Protein AF-K9WNY5-F1 (afdb_monomer)

Solvent-accessible surface area (backbone atoms only — not comparable to full-atom values): 8616 Å² total; per-residue (Å²): 135,88,88,81,88,82,84,86,80,83,84,80,83,79,81,82,80,80,88,81,79,71,77,79,75,86,74,78,58,90,85,70,71,64,66,41,70,55,52,62,49,98,89,62,31,38,33,28,32,30,68,82,53,48,35,62,44,83,92,58,64,63,34,35,35,28,41,31,36,42,35,69,90,82,56,77,47,80,46,74,34,41,29,72,28,29,54,96,36,35,76,47,100,79,38,44,42,45,37,68,47,68,47,98,87,69,50,78,42,82,42,77,45,71,31,79,50,71,64,23,39,55,49,48,53,53,50,20,41,51,31,35,62,74,69,48,81,82,129

Secondary structure (DSSP, 8-state):
---------------------------SSTTT--EEEEEE-TT-PEEEEEGGG-EE-GGGTT-EEEEEEEE-SS-EEEEEEEE--EETTEE-SS-EEEEEEE-TTS-EEEEEEETTSHHHHHHHHHHHHHHHHHHSPP-

Organism: NCBI:txid1173027

Radius of gyration: 28.34 Å; Cα contacts (8 Å, |Δi|>4): 211; chains: 1; bounding box: 89×67×58 Å

Foldseek 3Di:
DDDDDDDDDDDDDDDDDDPDPDPPPPVPPVVPFPWAWLDADPLGKTKTWGLVQWEDDVVVPQKIKTWMWTHNPPDIDIDIWIWPQADLLDGDPFGWTWDWDQDPVRDTDIDTDGCPPPRNVVSVSSSSNVHNVNVDDDD

Structure (mmCIF, N/CA/C/O backbone):
data_AF-K9WNY5-F1
#
_entry.id   AF-K9WNY5-F1
#
loop_
_atom_site.group_PDB
_atom_site.id
_atom_site.type_symbol
_atom_site.label_atom_id
_atom_site.label_alt_id
_atom_site.label_comp_id
_atom_site.label_asym_id
_atom_site.label_entity_id
_atom_site.label_seq_id
_atom_site.pdbx_PDB_ins_code
_atom_site.Cartn_x
_atom_site.Cartn_y
_atom_site.Cartn_z
_atom_site.occupancy
_atom_site.B_iso_or_equiv
_atom_site.auth_seq_id
_atom_site.auth_comp_id
_atom_site.auth_asym_id
_atom_site.auth_atom_id
_atom_site.pdbx_PDB_model_num
ATOM 1 N N . MET A 1 1 ? -68.654 54.546 33.310 1.00 41.47 1 MET A N 1
ATOM 2 C CA . MET A 1 1 ? -68.946 53.327 32.521 1.00 41.47 1 MET A CA 1
ATOM 3 C C . MET A 1 1 ? -67.663 52.896 31.828 1.00 41.47 1 MET A C 1
ATOM 5 O O . MET A 1 1 ? -66.928 53.759 31.371 1.00 41.47 1 MET A O 1
ATOM 9 N N . ARG A 1 2 ? -67.331 51.604 31.903 1.00 41.78 2 ARG A N 1
ATOM 10 C CA . ARG A 1 2 ? -66.015 51.046 31.556 1.00 41.78 2 ARG A CA 1
ATOM 11 C C . ARG A 1 2 ? -65.842 50.913 30.038 1.00 41.78 2 ARG A C 1
ATOM 13 O O . ARG A 1 2 ? -66.762 50.484 29.353 1.00 41.78 2 ARG A O 1
ATOM 20 N N . LEU A 1 3 ? -64.653 51.286 29.571 1.00 44.69 3 LEU A N 1
ATOM 21 C CA . LEU A 1 3 ? -64.160 51.187 28.200 1.00 44.69 3 LEU A CA 1
ATOM 22 C C . LEU A 1 3 ? -63.671 49.753 27.939 1.00 44.69 3 LEU A C 1
ATOM 24 O O . LEU A 1 3 ? -62.868 49.262 28.729 1.00 44.69 3 LEU A O 1
ATOM 28 N N . VAL A 1 4 ? -64.091 49.109 26.846 1.00 49.44 4 VAL A N 1
ATOM 29 C CA . VAL A 1 4 ? -63.362 47.966 26.268 1.00 49.44 4 VAL A CA 1
ATOM 30 C C . VAL A 1 4 ? -63.457 48.042 24.746 1.00 49.44 4 VAL A C 1
ATOM 32 O O . VAL A 1 4 ? -64.488 47.758 24.145 1.00 49.44 4 VAL A O 1
ATOM 35 N N . T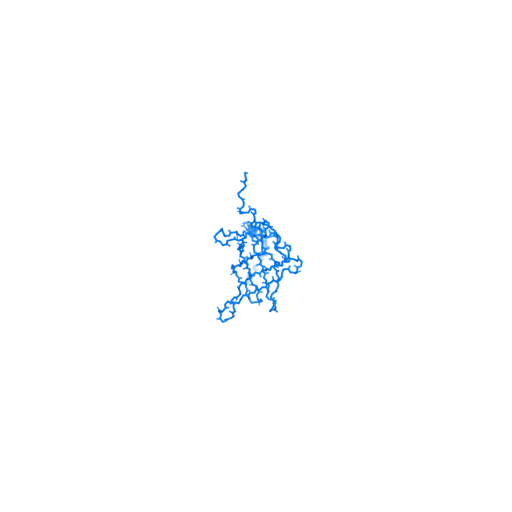HR A 1 5 ? -62.354 48.461 24.141 1.00 50.03 5 THR A N 1
ATOM 36 C CA . THR A 1 5 ? -62.014 48.324 22.726 1.00 50.03 5 THR A CA 1
ATOM 37 C C . THR A 1 5 ? -61.542 46.896 22.456 1.00 50.03 5 THR A C 1
ATOM 39 O O . THR A 1 5 ? -60.767 46.339 23.229 1.00 50.03 5 THR A O 1
ATOM 42 N N . THR A 1 6 ? -61.955 46.298 21.341 1.00 52.03 6 THR A N 1
ATOM 43 C CA . THR A 1 6 ? -61.331 45.070 20.822 1.00 52.03 6 THR A CA 1
ATOM 44 C C . THR A 1 6 ? -61.088 45.246 19.327 1.00 52.03 6 THR A C 1
ATOM 46 O O . THR A 1 6 ? -61.995 45.126 18.511 1.00 52.03 6 THR A O 1
ATOM 49 N N . LEU A 1 7 ? -59.849 45.616 18.987 1.00 49.25 7 LEU A N 1
ATOM 50 C CA . LEU A 1 7 ? -59.315 45.618 17.628 1.00 49.25 7 LEU A CA 1
ATOM 51 C C . LEU A 1 7 ? -58.781 44.208 17.341 1.00 49.25 7 LEU A C 1
ATOM 53 O O . LEU A 1 7 ? -57.803 43.780 17.952 1.00 49.25 7 LEU A O 1
ATOM 57 N N . THR A 1 8 ? -59.413 43.482 16.425 1.00 53.34 8 THR A N 1
ATOM 58 C CA . THR A 1 8 ? -58.898 42.223 15.871 1.00 53.34 8 THR A CA 1
ATOM 59 C C . THR A 1 8 ? -57.743 42.516 14.916 1.00 53.34 8 THR A C 1
ATOM 61 O O . THR A 1 8 ? -57.951 42.999 13.805 1.00 53.34 8 THR A O 1
ATOM 64 N N . THR A 1 9 ? -56.516 42.234 15.344 1.00 56.44 9 THR A N 1
ATOM 65 C CA . THR A 1 9 ? -55.310 42.263 14.512 1.00 56.44 9 THR A CA 1
ATOM 66 C C . THR A 1 9 ? -55.162 40.940 13.757 1.00 56.44 9 THR A C 1
ATOM 68 O O . THR A 1 9 ? -54.957 39.885 14.351 1.00 56.44 9 THR A O 1
ATOM 71 N N . ALA A 1 10 ? -55.258 40.987 12.428 1.00 55.28 10 ALA A N 1
ATOM 72 C CA . ALA A 1 10 ? -54.883 39.874 11.561 1.00 55.28 10 ALA A CA 1
ATOM 73 C C . ALA A 1 10 ? -53.350 39.843 11.413 1.00 55.28 10 ALA A C 1
ATOM 75 O O . ALA A 1 10 ? -52.763 40.770 10.855 1.00 55.28 10 ALA A O 1
ATOM 76 N N . LEU A 1 11 ? -52.695 38.796 11.925 1.00 49.75 11 LEU A N 1
ATOM 77 C CA . LEU A 1 11 ? -51.272 38.546 11.686 1.00 49.75 11 LEU A CA 1
ATOM 78 C C . LEU A 1 11 ? -51.076 37.920 10.298 1.00 49.75 11 LEU A C 1
ATOM 80 O O . LEU A 1 11 ? -51.354 36.741 10.089 1.00 49.75 11 LEU A O 1
ATOM 84 N N . THR A 1 12 ? -50.541 38.694 9.358 1.00 54.12 12 THR A N 1
ATOM 85 C CA . THR A 1 12 ? -49.919 38.177 8.135 1.00 54.12 12 THR A CA 1
ATOM 86 C C . THR A 1 12 ? -48.496 37.712 8.450 1.00 54.12 12 THR A C 1
ATOM 88 O O . THR A 1 12 ? -47.626 38.529 8.748 1.00 54.12 12 THR A O 1
ATOM 91 N N . LEU A 1 13 ? -48.252 36.402 8.392 1.00 51.69 13 LEU A N 1
ATOM 92 C CA . LEU A 1 13 ? -46.914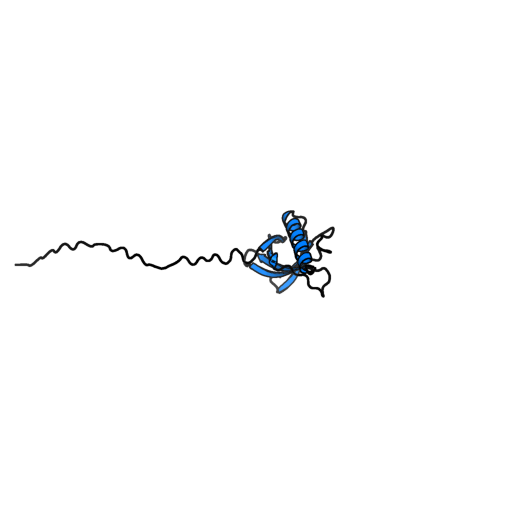 35.813 8.493 1.00 51.69 13 LEU A CA 1
ATOM 93 C C . LEU A 1 13 ? -46.145 36.051 7.185 1.00 51.69 13 LEU A C 1
ATOM 95 O O . LEU A 1 13 ? -46.432 35.428 6.165 1.00 51.69 13 LEU A O 1
ATOM 99 N N . PHE A 1 14 ? -45.154 36.940 7.221 1.00 49.81 14 PHE A N 1
ATOM 100 C CA . PHE A 1 14 ? -44.116 37.018 6.194 1.00 49.81 14 PHE A CA 1
ATOM 101 C C . PHE A 1 14 ? -43.109 35.882 6.420 1.00 49.81 14 PHE A C 1
ATOM 103 O O . PHE A 1 14 ? -42.422 35.850 7.440 1.00 49.81 14 PHE A O 1
ATOM 110 N N . ALA A 1 15 ? -43.003 34.955 5.466 1.00 57.25 15 ALA A N 1
ATOM 111 C CA . ALA A 1 15 ? -41.876 34.035 5.393 1.00 57.25 15 ALA A CA 1
ATOM 112 C C . ALA A 1 15 ? -40.649 34.809 4.888 1.00 57.25 15 ALA A C 1
ATOM 114 O O . ALA A 1 15 ? -40.626 35.282 3.751 1.00 57.25 15 ALA A O 1
ATOM 115 N N . ILE A 1 16 ? -39.637 34.969 5.740 1.00 59.38 16 ILE A N 1
ATOM 116 C CA . ILE A 1 16 ? -38.362 35.583 5.362 1.00 59.38 16 ILE A CA 1
ATOM 117 C C . ILE A 1 16 ? -37.564 34.533 4.583 1.00 59.38 16 ILE A C 1
ATOM 119 O O . ILE A 1 16 ? -36.959 33.636 5.167 1.00 59.38 16 ILE A O 1
ATOM 123 N N . ALA A 1 17 ? -37.574 34.630 3.255 1.00 51.41 17 ALA A N 1
ATOM 124 C CA . ALA A 1 17 ? -36.596 33.952 2.415 1.00 51.41 17 ALA A CA 1
ATOM 125 C C . ALA A 1 17 ? -35.251 34.678 2.573 1.00 51.41 17 ALA A C 1
ATOM 127 O O . ALA A 1 17 ? -35.098 35.803 2.103 1.00 51.41 17 ALA A O 1
ATOM 128 N N . LEU A 1 18 ? -34.288 34.059 3.260 1.00 51.84 18 LEU A N 1
ATOM 129 C CA . LEU A 1 18 ? -32.901 34.525 3.271 1.00 51.84 18 LEU A CA 1
ATOM 130 C C . LEU A 1 18 ? -32.249 34.159 1.925 1.00 51.84 18 LEU A C 1
ATOM 132 O O . LEU A 1 18 ? -32.155 32.969 1.613 1.00 51.84 18 LEU A O 1
ATOM 136 N N . PRO A 1 19 ? -31.790 35.130 1.117 1.00 46.50 19 PRO A N 1
ATOM 137 C CA . PRO A 1 19 ? -31.023 34.840 -0.080 1.00 46.50 19 PRO A CA 1
ATOM 138 C C . PRO A 1 19 ? -29.549 34.651 0.301 1.00 46.50 19 PRO A C 1
ATOM 140 O O . PRO A 1 19 ? -28.960 35.504 0.961 1.00 46.50 19 PRO A O 1
ATOM 143 N N . GLY A 1 20 ? -28.932 33.561 -0.157 1.00 52.75 20 GLY A N 1
ATOM 144 C CA . GLY A 1 20 ? -27.472 33.520 -0.294 1.00 52.75 20 GLY A CA 1
ATOM 145 C C . GLY A 1 20 ? -26.677 32.664 0.692 1.00 52.75 20 GLY A C 1
ATOM 146 O O . GLY A 1 20 ? -25.522 32.979 0.950 1.00 52.75 20 GLY A O 1
ATOM 147 N N . MET A 1 21 ? -27.215 31.547 1.181 1.00 45.38 21 MET A N 1
ATOM 148 C CA . MET A 1 21 ? -26.353 30.414 1.538 1.00 45.38 21 MET A CA 1
ATOM 149 C C . MET A 1 21 ? -26.325 29.459 0.357 1.00 45.38 21 MET A C 1
ATOM 151 O O . MET A 1 21 ? -27.112 28.520 0.265 1.00 45.38 21 MET A O 1
ATOM 155 N N . SER A 1 22 ? -25.415 29.732 -0.579 1.00 54.94 22 SER A N 1
ATOM 156 C CA . SER A 1 22 ? -24.924 28.683 -1.463 1.00 54.94 22 SER A CA 1
ATOM 157 C C . SER A 1 22 ? -24.501 27.523 -0.559 1.00 54.94 22 SER A C 1
ATOM 159 O O . SER A 1 22 ? -23.722 27.770 0.370 1.00 54.94 22 SER A O 1
ATOM 161 N N . PRO A 1 23 ? -24.983 26.284 -0.758 1.00 49.03 23 PRO A N 1
ATOM 162 C CA . PRO A 1 23 ? -24.307 25.161 -0.142 1.00 49.03 23 PRO A CA 1
ATOM 163 C C . PRO A 1 23 ? -22.856 25.272 -0.601 1.00 49.03 23 PRO A C 1
ATOM 165 O O . PRO A 1 23 ? -22.581 25.324 -1.802 1.00 49.03 23 PRO A O 1
ATOM 168 N N . VAL A 1 24 ? -21.937 25.416 0.355 1.00 50.84 24 VAL A N 1
ATOM 169 C CA . VAL A 1 24 ? -20.520 25.202 0.095 1.00 50.84 24 VAL A CA 1
ATOM 170 C C . VAL A 1 24 ? -20.466 23.808 -0.503 1.00 50.84 24 VAL A C 1
ATOM 172 O O . VAL A 1 24 ? -20.656 22.813 0.195 1.00 50.84 24 VAL A O 1
ATOM 175 N N . PHE A 1 25 ? -20.293 23.747 -1.820 1.00 48.28 25 PHE A N 1
ATOM 176 C CA . PHE A 1 25 ? -19.848 22.554 -2.498 1.00 48.28 25 PHE A CA 1
ATOM 177 C C . PHE A 1 25 ? -18.466 22.269 -1.918 1.00 48.28 25 PHE A C 1
ATOM 179 O O . PHE A 1 25 ? -17.444 22.701 -2.439 1.00 48.28 25 PHE A O 1
ATOM 186 N N . ALA A 1 26 ? -18.428 21.538 -0.806 1.00 47.88 26 ALA A N 1
ATOM 187 C CA . ALA A 1 26 ? -17.271 20.767 -0.394 1.00 47.88 26 ALA A CA 1
ATOM 188 C C . ALA A 1 26 ? -17.137 19.600 -1.384 1.00 47.88 26 ALA A C 1
ATOM 190 O O . ALA A 1 26 ? -17.281 18.436 -1.037 1.00 47.88 26 ALA A O 1
ATOM 191 N N . GLN A 1 27 ? -16.944 19.937 -2.656 1.00 41.44 27 GLN A N 1
ATOM 192 C CA . GLN A 1 27 ? -16.833 19.012 -3.774 1.00 41.44 27 GLN A CA 1
ATOM 193 C C . GLN A 1 27 ? -15.494 19.227 -4.485 1.00 41.44 27 GLN A C 1
ATOM 195 O O . GLN A 1 27 ? -15.378 19.072 -5.693 1.00 41.44 27 GLN A O 1
ATOM 200 N N . GLU A 1 28 ? -14.467 19.568 -3.702 1.00 41.59 28 GLU A N 1
ATOM 201 C CA . GLU A 1 28 ? -13.078 19.691 -4.159 1.00 41.59 28 GLU A CA 1
ATOM 202 C C . GLU A 1 28 ? -12.121 18.754 -3.393 1.00 41.59 28 GLU A C 1
ATOM 204 O O . GLU A 1 28 ? -10.904 18.862 -3.485 1.00 41.59 28 GLU A O 1
ATOM 209 N N . SER A 1 29 ? -12.665 17.782 -2.651 1.00 42.12 29 SER A N 1
ATOM 210 C CA . SER A 1 29 ? -11.880 16.790 -1.893 1.00 42.12 29 SER A CA 1
ATOM 211 C C . SER A 1 29 ? -11.919 15.379 -2.502 1.00 42.12 29 SER A C 1
ATOM 213 O O . SER A 1 29 ? -10.953 14.625 -2.386 1.00 42.12 29 SER A O 1
ATOM 215 N N . GLU A 1 30 ? -12.968 15.015 -3.248 1.00 42.25 30 GLU A N 1
ATOM 216 C CA . GLU A 1 30 ? -13.114 13.644 -3.777 1.00 42.25 30 GLU A CA 1
ATOM 217 C C . GLU A 1 30 ? -12.220 13.318 -4.991 1.00 42.25 30 GLU A C 1
ATOM 219 O O . GLU A 1 30 ? -12.138 12.163 -5.409 1.00 42.25 30 GLU A O 1
ATOM 224 N N . LEU A 1 31 ? -11.475 14.296 -5.520 1.00 49.19 31 LEU A N 1
ATOM 225 C CA . LEU A 1 31 ? -10.416 14.069 -6.516 1.00 49.19 31 LEU A CA 1
ATOM 226 C C . LEU A 1 31 ? -9.014 13.871 -5.899 1.00 49.19 31 LEU A C 1
ATOM 228 O O . LEU A 1 31 ? -8.081 13.521 -6.623 1.00 49.19 31 LEU A O 1
ATOM 232 N N . SER A 1 32 ? -8.834 14.084 -4.589 1.00 50.75 32 SER A N 1
ATOM 233 C CA . SER A 1 32 ? -7.528 14.500 -4.053 1.00 50.75 32 SER A CA 1
ATOM 234 C C . SER A 1 32 ? -6.601 13.366 -3.576 1.00 50.75 32 SER A C 1
ATOM 236 O O . SER A 1 32 ? -5.396 13.423 -3.815 1.00 50.75 32 SER A O 1
ATOM 238 N N . GLU A 1 33 ? -7.094 12.260 -3.005 1.00 59.31 33 GLU A N 1
ATOM 239 C CA . GLU A 1 33 ? -6.210 11.184 -2.516 1.00 59.31 33 GLU A CA 1
ATOM 240 C C . GLU A 1 33 ? -6.831 9.790 -2.684 1.00 59.31 33 GLU A C 1
ATOM 242 O O . GLU A 1 33 ? -7.692 9.363 -1.915 1.00 59.31 33 GLU A O 1
ATOM 247 N N . ARG A 1 34 ? -6.390 9.028 -3.695 1.00 80.25 34 ARG A N 1
ATOM 248 C CA . ARG A 1 34 ? -6.890 7.662 -3.925 1.00 80.25 34 ARG A CA 1
ATOM 249 C C . ARG A 1 34 ? -6.219 6.672 -2.967 1.00 80.25 34 ARG A C 1
ATOM 251 O O . ARG A 1 34 ? -5.273 5.977 -3.352 1.00 80.25 34 ARG A O 1
ATOM 258 N N . TRP A 1 35 ? -6.713 6.622 -1.733 1.00 87.50 35 TRP A N 1
ATOM 259 C CA . TRP A 1 35 ? -6.349 5.621 -0.729 1.00 87.50 35 TRP A CA 1
ATOM 260 C C . TRP A 1 35 ? -6.998 4.275 -1.060 1.00 87.50 35 TRP A C 1
ATOM 262 O O . TRP A 1 35 ? -8.219 4.165 -1.132 1.00 87.50 35 TRP A O 1
ATOM 272 N N . LEU A 1 36 ? -6.185 3.245 -1.286 1.00 87.75 36 LEU A N 1
ATOM 273 C CA . LEU A 1 36 ? -6.637 1.892 -1.605 1.00 87.75 36 LEU A CA 1
ATOM 274 C C . LEU A 1 36 ? -6.176 0.912 -0.533 1.00 87.75 36 LEU A C 1
ATOM 276 O O . LEU A 1 36 ? -4.994 0.874 -0.199 1.00 87.75 36 LEU A O 1
ATOM 280 N N . THR A 1 37 ? -7.091 0.088 -0.028 1.00 86.62 37 THR A N 1
ATOM 281 C CA . THR A 1 37 ? -6.780 -0.914 0.997 1.00 86.62 37 THR A CA 1
ATOM 282 C C . THR A 1 37 ? -5.774 -1.944 0.480 1.00 86.62 37 THR A C 1
ATOM 284 O O . THR A 1 37 ? -6.016 -2.635 -0.510 1.00 86.62 37 THR A O 1
ATOM 287 N N . MET A 1 38 ? -4.644 -2.054 1.176 1.00 84.00 38 MET A N 1
ATOM 288 C CA . MET A 1 38 ? -3.583 -3.031 0.925 1.00 84.00 38 MET A CA 1
ATOM 289 C C . MET A 1 38 ? -3.915 -4.390 1.546 1.00 84.00 38 MET A C 1
ATOM 291 O O . MET A 1 38 ? -3.574 -5.430 0.981 1.00 84.00 38 MET A O 1
ATOM 295 N N . GLY A 1 39 ? -4.559 -4.373 2.716 1.00 81.19 39 GLY A N 1
ATOM 296 C CA . GLY A 1 39 ? -4.865 -5.554 3.514 1.00 81.19 39 GLY A CA 1
ATOM 297 C C . GLY A 1 39 ? -5.128 -5.203 4.978 1.00 81.19 39 GLY A C 1
ATOM 298 O O . GLY A 1 39 ? -5.305 -4.032 5.322 1.00 81.19 39 GLY A O 1
ATOM 299 N N . LYS A 1 40 ? -5.149 -6.233 5.828 1.00 82.56 40 LYS A N 1
ATOM 300 C CA . LYS A 1 40 ? -5.253 -6.100 7.284 1.00 82.56 40 LYS A CA 1
ATOM 301 C C . LYS A 1 40 ? -4.051 -6.746 7.973 1.00 82.56 40 LYS A C 1
ATOM 303 O O . LYS A 1 40 ? -3.547 -7.753 7.474 1.00 82.56 40 LYS A O 1
ATOM 308 N N . THR A 1 41 ? -3.607 -6.196 9.103 1.00 79.25 41 THR A N 1
ATOM 309 C CA . THR A 1 41 ? -2.625 -6.858 9.982 1.00 79.25 41 THR A CA 1
ATOM 310 C C . THR A 1 41 ? -3.256 -8.062 10.684 1.00 79.25 41 THR A C 1
ATOM 312 O O . THR A 1 41 ? -4.478 -8.223 10.698 1.00 79.25 41 THR A O 1
ATOM 315 N N . GLN A 1 42 ? -2.434 -8.888 11.341 1.00 78.88 42 GLN A N 1
ATOM 316 C CA . GLN A 1 42 ? -2.930 -9.954 12.225 1.00 78.88 42 GLN A CA 1
ATOM 317 C C . GLN A 1 42 ? -3.771 -9.413 13.394 1.00 78.88 42 GLN A C 1
ATOM 319 O O . GLN A 1 42 ? -4.659 -10.106 13.878 1.00 78.88 42 GLN A O 1
ATOM 324 N N . LYS A 1 43 ? -3.514 -8.168 13.820 1.00 81.12 43 LYS A N 1
ATOM 325 C CA . LYS A 1 43 ? -4.262 -7.471 14.877 1.00 81.12 43 LYS A CA 1
ATOM 326 C C . LYS A 1 43 ? -5.590 -6.887 14.363 1.00 81.12 43 LYS A C 1
ATOM 328 O O . LYS A 1 43 ? -6.411 -6.452 15.159 1.00 81.12 43 LYS A O 1
ATOM 333 N N . GLY A 1 44 ? -5.821 -6.923 13.047 1.00 83.38 44 GLY A N 1
ATOM 334 C CA . GLY A 1 44 ? -7.031 -6.422 12.395 1.00 83.38 44 GLY A CA 1
ATOM 335 C C . GLY A 1 44 ? -6.921 -4.995 11.854 1.00 83.38 44 GLY A C 1
ATOM 336 O O . GLY A 1 44 ? -7.872 -4.540 11.215 1.00 83.38 44 GLY A O 1
ATOM 337 N N . ASP A 1 45 ? -5.780 -4.320 12.043 1.00 86.06 45 ASP A N 1
ATOM 338 C CA . ASP A 1 45 ? -5.565 -2.945 11.577 1.00 86.06 45 ASP A CA 1
ATOM 339 C C . ASP A 1 45 ? -5.641 -2.891 10.055 1.00 86.06 45 ASP A C 1
ATOM 341 O O . ASP A 1 45 ? -5.069 -3.736 9.362 1.00 86.06 45 ASP A O 1
ATOM 345 N N . ILE A 1 46 ? -6.326 -1.888 9.518 1.00 87.44 46 ILE A N 1
ATOM 346 C CA . ILE A 1 46 ? -6.478 -1.717 8.075 1.00 87.44 46 ILE A CA 1
ATOM 347 C C . ILE A 1 46 ? -5.310 -0.886 7.557 1.00 87.44 46 ILE A C 1
ATOM 349 O O . ILE A 1 46 ? -5.101 0.238 8.012 1.00 87.44 46 ILE A O 1
ATOM 353 N N . LEU A 1 47 ? -4.598 -1.407 6.556 1.00 87.12 47 LEU A N 1
ATOM 354 C CA . LEU A 1 47 ? -3.602 -0.635 5.818 1.00 87.12 47 LEU A CA 1
ATOM 355 C C . LEU A 1 47 ? -4.159 -0.169 4.481 1.00 87.12 47 LEU A C 1
ATOM 357 O O . LEU A 1 47 ? -4.722 -0.962 3.724 1.00 87.12 47 LEU A O 1
ATOM 361 N N . SER A 1 48 ? -3.949 1.104 4.162 1.00 89.00 48 SER A N 1
ATOM 362 C CA . SER A 1 48 ? -4.335 1.701 2.881 1.00 89.00 48 SER A CA 1
ATOM 363 C C . SER A 1 48 ? -3.191 2.505 2.279 1.00 89.00 48 SER A C 1
ATOM 365 O O . SER A 1 48 ? -2.497 3.208 2.994 1.00 89.00 48 SER A O 1
ATOM 367 N N . LEU A 1 49 ? -3.005 2.447 0.965 1.00 89.50 49 LEU A N 1
ATOM 368 C CA . LEU A 1 49 ? -1.929 3.120 0.235 1.00 89.50 49 LEU A CA 1
ATOM 369 C C . LEU A 1 49 ? -2.485 4.231 -0.647 1.00 89.50 49 LEU A C 1
ATOM 371 O O . LEU A 1 49 ? -3.468 4.019 -1.357 1.00 89.50 49 LEU A O 1
ATOM 375 N N . ASN A 1 50 ? -1.816 5.383 -0.678 1.00 90.12 50 ASN A N 1
ATOM 376 C CA . ASN A 1 50 ? -2.113 6.430 -1.650 1.00 90.12 50 ASN A CA 1
ATOM 377 C C . ASN A 1 50 ? -1.353 6.150 -2.951 1.00 90.12 50 ASN A C 1
ATOM 379 O O . ASN A 1 50 ? -0.141 6.354 -3.041 1.00 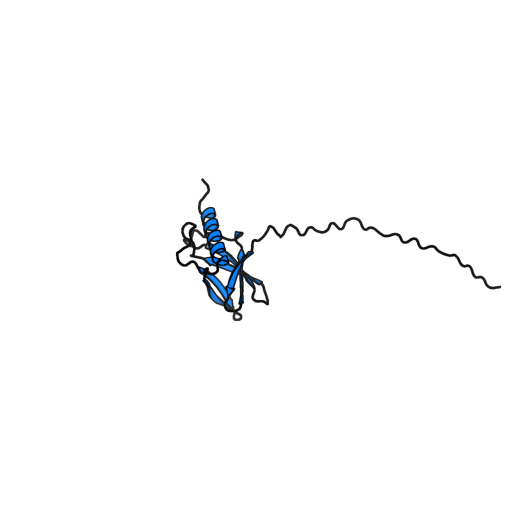90.12 50 ASN A O 1
ATOM 383 N N . VAL A 1 51 ? -2.056 5.714 -3.996 1.00 86.69 51 VAL A N 1
ATOM 384 C CA . VAL A 1 51 ? -1.423 5.329 -5.274 1.00 86.69 51 VAL A CA 1
ATOM 385 C C . VAL A 1 51 ? -0.717 6.501 -5.958 1.00 86.69 51 VAL A C 1
ATOM 387 O O . VAL A 1 51 ? 0.223 6.304 -6.732 1.00 86.69 51 VAL A O 1
ATOM 390 N N . ASN A 1 52 ? -1.146 7.731 -5.688 1.00 87.62 52 ASN A N 1
ATOM 391 C CA . ASN A 1 52 ? -0.559 8.918 -6.299 1.00 87.62 52 ASN A CA 1
ATOM 392 C C . ASN A 1 52 ? 0.766 9.323 -5.642 1.00 87.62 52 ASN A C 1
ATOM 394 O O . ASN A 1 52 ? 1.575 9.972 -6.307 1.00 87.62 52 ASN A O 1
ATOM 398 N N . SER A 1 53 ? 1.028 8.860 -4.417 1.00 87.94 53 SER A N 1
ATOM 399 C CA . SER A 1 53 ? 2.281 9.088 -3.682 1.00 87.94 53 SER A CA 1
ATOM 400 C C . SER A 1 53 ? 3.447 8.189 -4.122 1.00 87.94 53 SER A C 1
ATOM 402 O O . SER A 1 53 ? 4.572 8.367 -3.667 1.00 87.94 53 SER A O 1
ATOM 404 N N . VAL A 1 54 ? 3.196 7.213 -5.003 1.00 87.50 54 VAL A N 1
ATOM 405 C CA . VAL A 1 54 ? 4.206 6.225 -5.413 1.00 87.50 54 VAL A CA 1
ATOM 406 C C . VAL A 1 54 ? 5.357 6.896 -6.157 1.00 87.50 54 VAL A C 1
ATOM 408 O O . VAL A 1 54 ? 5.167 7.467 -7.234 1.00 87.50 54 VAL A O 1
ATOM 411 N N . GLN A 1 55 ? 6.570 6.759 -5.637 1.00 85.62 55 GLN A N 1
ATOM 412 C CA . GLN A 1 55 ? 7.768 7.355 -6.215 1.00 85.62 55 GLN A CA 1
ATOM 413 C C . GLN A 1 55 ? 8.960 6.397 -6.172 1.00 85.62 55 GLN A C 1
ATOM 415 O O . GLN A 1 55 ? 9.186 5.684 -5.195 1.00 85.62 55 GLN A O 1
ATOM 420 N N . THR A 1 56 ? 9.757 6.404 -7.235 1.00 78.12 56 THR A N 1
ATOM 421 C CA . THR A 1 56 ? 11.094 5.802 -7.245 1.00 78.12 56 THR A CA 1
ATOM 422 C C . THR A 1 56 ? 12.082 6.779 -6.624 1.00 78.12 56 THR A C 1
ATOM 424 O O . THR A 1 56 ? 12.102 7.947 -7.009 1.00 78.12 56 THR A O 1
ATOM 427 N N . LYS A 1 57 ? 12.934 6.319 -5.704 1.00 69.44 57 LYS A N 1
ATOM 428 C CA . LYS A 1 57 ? 14.097 7.100 -5.258 1.00 69.44 57 LYS A CA 1
ATOM 429 C C . LYS A 1 57 ? 15.337 6.579 -5.999 1.00 69.44 57 LYS A C 1
ATOM 431 O O . LYS A 1 57 ? 15.769 5.473 -5.686 1.00 69.44 57 LYS A O 1
ATOM 436 N N . PRO A 1 58 ? 15.924 7.337 -6.949 1.00 56.66 58 PRO A N 1
ATOM 437 C CA . PRO A 1 58 ? 17.018 6.856 -7.808 1.00 56.66 58 PRO A CA 1
ATOM 438 C C . PRO A 1 58 ? 18.242 6.346 -7.037 1.00 56.66 58 PRO A C 1
ATOM 440 O O . PRO A 1 58 ? 18.919 5.422 -7.472 1.00 56.66 58 PRO A O 1
ATOM 443 N N . GLN A 1 59 ? 18.500 6.926 -5.864 1.00 57.72 59 GLN A N 1
ATOM 444 C CA . GLN A 1 59 ? 19.634 6.584 -5.000 1.00 57.72 59 GLN A CA 1
ATOM 445 C C . GLN A 1 59 ? 19.419 5.288 -4.197 1.00 57.72 59 GLN A C 1
ATOM 447 O O . GLN A 1 59 ? 20.365 4.749 -3.636 1.00 57.72 59 GLN A O 1
ATOM 452 N N . ALA A 1 60 ? 18.188 4.768 -4.157 1.00 58.69 60 ALA A N 1
ATOM 453 C CA . ALA A 1 60 ? 17.805 3.579 -3.405 1.00 58.69 60 ALA A CA 1
ATOM 454 C C . ALA A 1 60 ? 17.435 2.409 -4.337 1.00 58.69 60 ALA A C 1
ATOM 456 O O . ALA A 1 60 ? 16.572 1.609 -4.010 1.00 58.69 60 ALA A O 1
ATOM 457 N N . GLY A 1 61 ? 18.034 2.289 -5.524 1.00 65.69 61 GLY A N 1
ATOM 458 C CA . GLY A 1 61 ? 17.804 1.142 -6.414 1.00 65.69 61 GLY A CA 1
ATOM 459 C C . GLY A 1 61 ? 16.343 0.969 -6.870 1.00 65.69 61 GLY A C 1
ATOM 460 O O . GLY A 1 61 ? 15.684 1.930 -7.253 1.00 65.69 61 GLY A O 1
ATOM 461 N N . ASN A 1 62 ? 15.836 -0.273 -6.863 1.00 69.56 62 ASN A N 1
ATOM 462 C CA . ASN A 1 62 ? 14.490 -0.620 -7.362 1.00 69.56 62 ASN A CA 1
ATOM 463 C C . ASN A 1 62 ? 13.365 -0.434 -6.322 1.00 69.56 62 ASN A C 1
ATOM 465 O O . ASN A 1 62 ? 12.243 -0.889 -6.548 1.00 69.56 62 ASN A O 1
ATOM 469 N N . TRP A 1 63 ? 13.651 0.186 -5.175 1.00 78.94 63 TRP A N 1
ATOM 470 C CA . TRP A 1 63 ? 12.662 0.374 -4.118 1.00 78.94 63 TRP A CA 1
ATOM 471 C C . TRP A 1 63 ? 11.662 1.481 -4.491 1.00 78.94 63 TRP A C 1
ATOM 473 O O . TRP A 1 63 ? 12.040 2.609 -4.827 1.00 78.94 63 TRP A O 1
ATOM 483 N N . LEU A 1 64 ? 10.369 1.160 -4.411 1.00 83.94 64 LEU A N 1
ATOM 484 C CA . LEU A 1 64 ? 9.279 2.127 -4.540 1.00 83.94 64 LEU A CA 1
ATOM 485 C C . LEU A 1 64 ? 8.849 2.604 -3.166 1.00 83.94 64 LEU A C 1
ATOM 487 O O . LEU A 1 64 ? 8.607 1.782 -2.292 1.00 83.94 64 LEU A O 1
ATOM 491 N N . TRP A 1 65 ? 8.700 3.911 -3.010 1.00 86.25 65 TRP A N 1
ATOM 492 C CA . TRP A 1 65 ? 8.246 4.559 -1.785 1.00 86.25 65 TRP A CA 1
ATOM 493 C C . TRP A 1 65 ? 6.822 5.063 -1.970 1.00 86.25 65 TRP A C 1
ATOM 495 O O . TRP A 1 65 ? 6.455 5.466 -3.074 1.00 86.25 65 TRP A O 1
ATOM 505 N N . PHE A 1 66 ? 6.025 5.037 -0.909 1.00 87.44 66 PHE A N 1
ATOM 506 C CA . PHE A 1 66 ? 4.631 5.471 -0.942 1.00 87.44 66 PHE A CA 1
ATOM 507 C C . PHE A 1 66 ? 4.157 5.895 0.449 1.00 87.44 66 PHE A C 1
ATOM 509 O O . PHE A 1 66 ? 4.639 5.392 1.463 1.00 87.44 66 PHE A O 1
ATOM 516 N N . ALA A 1 67 ? 3.184 6.796 0.494 1.00 89.69 67 ALA A N 1
ATOM 517 C CA . ALA A 1 67 ? 2.413 7.084 1.690 1.00 89.69 67 ALA A CA 1
ATOM 518 C C . ALA A 1 67 ? 1.376 5.978 1.919 1.00 89.69 67 ALA A C 1
ATOM 520 O O . ALA A 1 67 ? 0.702 5.518 0.985 1.00 89.69 67 ALA A O 1
ATOM 521 N N . TYR A 1 68 ? 1.241 5.559 3.171 1.00 89.44 68 TYR A N 1
ATOM 522 C CA . TYR A 1 68 ? 0.225 4.613 3.604 1.00 89.44 68 TYR A CA 1
ATOM 523 C C . TYR A 1 68 ? -0.404 5.061 4.930 1.00 89.44 68 TYR A C 1
ATOM 525 O O . TYR A 1 68 ? 0.205 5.792 5.709 1.00 89.44 68 TYR A O 1
ATOM 533 N N . ARG A 1 69 ? -1.640 4.633 5.171 1.00 91.31 69 ARG A N 1
ATOM 534 C CA . ARG A 1 69 ? -2.403 4.862 6.395 1.00 91.31 69 ARG A CA 1
ATOM 535 C C . ARG A 1 69 ? -2.613 3.552 7.130 1.00 91.31 69 ARG A C 1
ATOM 537 O O . ARG A 1 69 ? -2.879 2.531 6.496 1.00 91.31 69 ARG A O 1
ATOM 544 N N . ILE A 1 70 ? -2.528 3.622 8.451 1.00 88.56 70 ILE A N 1
ATOM 545 C CA . ILE A 1 70 ? -2.892 2.555 9.381 1.00 88.56 70 ILE A CA 1
ATOM 546 C C . ILE A 1 70 ? -4.120 3.033 10.142 1.00 88.56 70 ILE A C 1
ATOM 548 O O . ILE A 1 70 ? -4.077 4.115 10.729 1.00 88.56 70 ILE A O 1
ATOM 552 N N . THR A 1 71 ? -5.179 2.231 10.148 1.00 89.12 71 THR A N 1
ATOM 553 C CA . THR A 1 71 ? -6.381 2.470 10.952 1.00 89.12 71 THR A CA 1
ATOM 554 C C . THR A 1 71 ? -6.560 1.313 11.930 1.00 89.12 71 THR A C 1
ATOM 556 O O . THR A 1 71 ? -6.844 0.193 11.504 1.00 89.12 71 THR A O 1
ATOM 559 N N . ASP A 1 72 ? -6.398 1.583 13.225 1.00 86.00 72 ASP A N 1
ATOM 560 C CA . ASP A 1 72 ? -6.371 0.587 14.316 1.00 86.00 72 ASP A CA 1
ATOM 561 C C . ASP A 1 72 ? -7.651 0.580 15.178 1.00 86.00 72 ASP A C 1
ATOM 563 O O . ASP A 1 72 ? -7.672 0.097 16.309 1.00 86.00 72 ASP A O 1
ATOM 567 N N . GLY A 1 73 ? -8.737 1.148 14.647 1.00 82.12 73 GLY A N 1
ATOM 568 C CA . GLY A 1 73 ? -10.023 1.281 15.337 1.00 82.12 73 GLY A CA 1
ATOM 569 C C . GLY A 1 73 ? -10.106 2.451 16.324 1.00 82.12 73 GLY A C 1
ATOM 570 O O . GLY A 1 73 ? -11.212 2.786 16.740 1.00 82.12 73 GLY A O 1
ATOM 571 N N . VAL A 1 74 ? -8.984 3.100 16.658 1.00 85.00 74 VAL A N 1
ATOM 572 C CA . VAL A 1 74 ? -8.939 4.293 17.520 1.00 8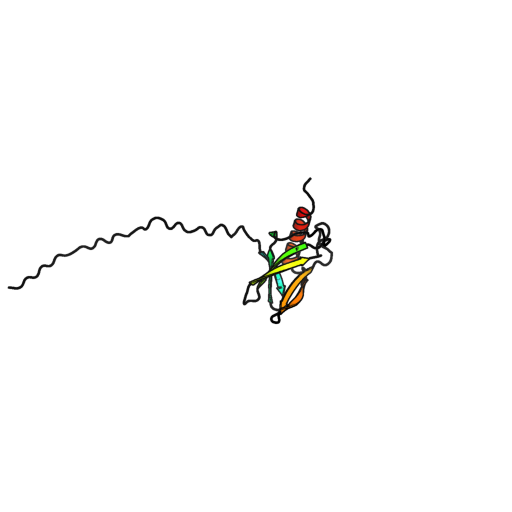5.00 74 VAL A CA 1
ATOM 573 C C . VAL A 1 74 ? -8.563 5.524 16.704 1.00 85.00 74 VAL A C 1
ATOM 575 O O . VAL A 1 74 ? -9.230 6.553 16.788 1.00 85.00 74 VAL A O 1
ATOM 578 N N . GLU A 1 75 ? -7.525 5.418 15.879 1.00 87.06 75 GLU A N 1
ATOM 579 C CA . GLU A 1 75 ? -7.019 6.529 15.082 1.00 87.06 75 GLU A CA 1
ATOM 580 C C . GLU A 1 75 ? -6.604 6.095 13.673 1.00 87.06 75 GLU A C 1
ATOM 582 O O . GLU A 1 75 ? -6.507 4.911 13.345 1.00 87.06 75 GLU A O 1
ATOM 587 N N . THR A 1 76 ? -6.376 7.084 12.806 1.00 89.00 76 THR A N 1
ATOM 588 C CA . THR A 1 76 ? -5.759 6.873 11.496 1.00 89.00 76 THR A CA 1
ATOM 589 C C . THR A 1 76 ? -4.450 7.632 11.428 1.00 89.00 76 THR A C 1
ATOM 591 O O . THR A 1 76 ? -4.407 8.842 11.633 1.00 89.00 76 THR A O 1
ATOM 594 N N . ARG A 1 77 ? -3.376 6.910 11.118 1.00 88.62 77 ARG A N 1
ATOM 595 C CA . ARG A 1 77 ? -2.010 7.428 11.125 1.00 88.62 77 ARG A CA 1
ATOM 596 C C . ARG A 1 77 ? -1.379 7.270 9.756 1.00 88.62 77 ARG A C 1
ATOM 598 O O . ARG A 1 77 ? -1.340 6.166 9.222 1.00 88.62 77 ARG A O 1
ATOM 605 N N . GLU A 1 78 ? -0.866 8.366 9.206 1.00 89.69 78 GLU A N 1
ATOM 606 C CA . GLU A 1 78 ? -0.128 8.358 7.943 1.00 89.69 78 GLU A CA 1
ATOM 607 C C . GLU A 1 78 ? 1.367 8.120 8.177 1.00 89.69 78 GLU A C 1
ATOM 609 O O . GLU A 1 78 ? 1.952 8.587 9.160 1.00 89.69 78 GLU A O 1
ATOM 614 N N . ARG A 1 79 ? 1.973 7.331 7.294 1.00 88.50 79 ARG A N 1
ATOM 615 C CA . ARG A 1 79 ? 3.356 6.863 7.363 1.00 88.50 79 ARG A CA 1
ATOM 616 C C . ARG A 1 79 ? 3.920 6.703 5.952 1.00 88.50 79 ARG A C 1
ATOM 618 O O . ARG A 1 79 ? 3.188 6.710 4.963 1.00 88.50 79 ARG A O 1
ATOM 625 N N . ILE A 1 80 ? 5.233 6.512 5.869 1.00 86.25 80 ILE A N 1
ATOM 626 C CA . ILE A 1 80 ? 5.927 6.198 4.620 1.00 86.25 80 ILE A CA 1
ATOM 627 C C . ILE A 1 80 ? 6.312 4.722 4.623 1.00 86.25 80 ILE A C 1
ATOM 629 O O . ILE A 1 80 ? 6.924 4.236 5.569 1.00 86.25 80 ILE A O 1
ATOM 633 N N . GLY A 1 81 ? 5.935 4.016 3.564 1.00 84.19 81 GLY A N 1
ATOM 634 C CA . GLY A 1 81 ? 6.285 2.624 3.317 1.00 84.19 81 GLY A CA 1
ATOM 635 C C . GLY A 1 81 ? 7.165 2.493 2.081 1.00 84.19 81 GLY A C 1
ATOM 636 O O . GLY A 1 81 ? 7.334 3.442 1.303 1.00 84.19 81 GLY A O 1
ATOM 637 N N . PHE A 1 82 ? 7.721 1.299 1.890 1.00 83.44 82 PHE A N 1
ATOM 638 C CA . PHE A 1 82 ? 8.505 0.987 0.706 1.00 83.44 82 PHE A CA 1
ATOM 639 C C . PHE A 1 82 ? 8.305 -0.462 0.252 1.00 83.44 82 PHE A C 1
ATOM 641 O O . PHE A 1 82 ? 7.976 -1.357 1.022 1.00 83.44 82 PHE A O 1
ATOM 648 N N . THR A 1 83 ? 8.487 -0.736 -1.036 1.00 82.06 83 THR A N 1
ATOM 649 C CA . THR A 1 83 ? 8.415 -2.103 -1.557 1.00 82.06 83 THR A CA 1
ATOM 650 C C . THR A 1 83 ? 9.493 -2.373 -2.593 1.00 82.06 83 THR A C 1
ATOM 652 O O . THR A 1 83 ? 9.775 -1.549 -3.463 1.00 82.06 83 THR A O 1
ATOM 655 N N . GLY A 1 84 ? 10.097 -3.554 -2.476 1.00 79.25 84 GLY A N 1
ATOM 656 C CA . GLY A 1 84 ? 11.026 -4.137 -3.443 1.00 79.25 84 GLY A CA 1
ATOM 657 C C . GLY A 1 84 ? 10.325 -5.143 -4.353 1.00 79.25 84 GLY A C 1
ATOM 658 O O . GLY A 1 84 ? 10.978 -5.874 -5.092 1.00 79.25 84 GLY A O 1
ATOM 659 N N . ALA A 1 85 ? 8.988 -5.201 -4.305 1.00 80.81 85 ALA A N 1
ATOM 660 C CA . ALA A 1 85 ? 8.184 -6.128 -5.090 1.00 80.81 85 ALA A CA 1
ATOM 661 C C . ALA A 1 85 ? 8.202 -5.831 -6.598 1.00 80.81 85 ALA A C 1
ATOM 663 O O . ALA A 1 85 ? 7.652 -6.614 -7.372 1.00 80.81 85 ALA A O 1
ATOM 664 N N . CYS A 1 86 ? 8.812 -4.720 -7.017 1.00 82.62 86 CYS A N 1
ATOM 665 C CA . CYS A 1 86 ? 8.824 -4.258 -8.395 1.00 82.62 86 CYS A CA 1
ATOM 666 C C . CYS A 1 86 ? 10.242 -4.266 -8.976 1.00 82.62 86 CYS A C 1
ATOM 668 O O . CYS A 1 86 ? 11.170 -3.693 -8.409 1.00 82.62 86 CYS A O 1
ATOM 670 N N . ARG A 1 87 ? 10.404 -4.842 -10.168 1.00 80.94 87 ARG A N 1
ATOM 671 C CA . ARG A 1 87 ? 11.629 -4.757 -10.970 1.00 80.94 87 ARG A CA 1
ATOM 672 C C . ARG A 1 87 ? 11.258 -4.376 -12.397 1.00 80.94 87 ARG A C 1
ATOM 674 O O . ARG A 1 87 ? 10.525 -5.105 -13.053 1.00 80.94 87 ARG A O 1
ATOM 681 N N . ARG A 1 88 ? 11.751 -3.225 -12.878 1.00 77.38 88 ARG A N 1
ATOM 682 C CA . ARG A 1 88 ? 11.458 -2.699 -14.234 1.00 77.38 88 ARG A CA 1
ATOM 683 C C . ARG A 1 88 ? 9.951 -2.657 -14.559 1.00 77.38 88 ARG A C 1
ATOM 685 O O . ARG A 1 88 ? 9.529 -3.053 -15.637 1.00 77.38 88 ARG A O 1
ATOM 692 N N . GLY A 1 89 ? 9.135 -2.240 -13.589 1.00 76.44 89 GLY A N 1
ATOM 693 C CA . GLY A 1 89 ? 7.676 -2.154 -13.739 1.00 76.44 89 GLY A CA 1
ATOM 694 C C . GLY A 1 89 ? 6.911 -3.473 -13.616 1.00 76.44 89 GLY A C 1
ATOM 695 O O . GLY A 1 89 ? 5.685 -3.462 -13.673 1.00 76.44 89 GLY A O 1
ATOM 696 N N . GLN A 1 90 ? 7.599 -4.595 -13.395 1.00 81.94 90 GLN A N 1
ATOM 697 C CA . GLN A 1 90 ? 6.998 -5.920 -13.240 1.00 81.94 90 GLN A CA 1
ATOM 698 C C . GLN A 1 90 ? 7.098 -6.422 -11.797 1.00 81.94 90 GLN A C 1
ATOM 700 O O . GLN A 1 90 ? 7.999 -6.022 -11.061 1.00 81.94 90 GLN A O 1
ATOM 705 N N . LEU A 1 91 ? 6.185 -7.315 -11.404 1.00 84.19 91 LEU A N 1
ATOM 706 C CA . LEU A 1 91 ? 6.233 -7.966 -10.094 1.00 84.19 91 LEU A CA 1
ATOM 707 C C . LEU A 1 91 ? 7.339 -9.020 -10.027 1.00 84.19 91 LEU A C 1
ATOM 709 O O . LEU A 1 91 ? 7.548 -9.773 -10.976 1.00 84.19 91 LEU A O 1
ATOM 713 N N . VAL A 1 92 ? 7.993 -9.120 -8.873 1.00 82.81 92 VAL A N 1
ATOM 714 C CA . VAL A 1 92 ? 8.845 -10.267 -8.526 1.00 82.81 92 VAL A CA 1
ATOM 715 C C . VAL A 1 92 ? 7.991 -11.502 -8.206 1.00 82.81 92 VAL A C 1
ATOM 717 O O . VAL A 1 92 ? 6.799 -11.386 -7.932 1.00 82.81 92 VAL A O 1
ATOM 720 N N . SER A 1 93 ? 8.591 -12.696 -8.219 1.00 76.12 93 SER A N 1
ATOM 721 C CA . SER A 1 93 ? 7.876 -13.977 -8.061 1.00 76.12 93 SER A CA 1
ATOM 722 C C . SER A 1 93 ? 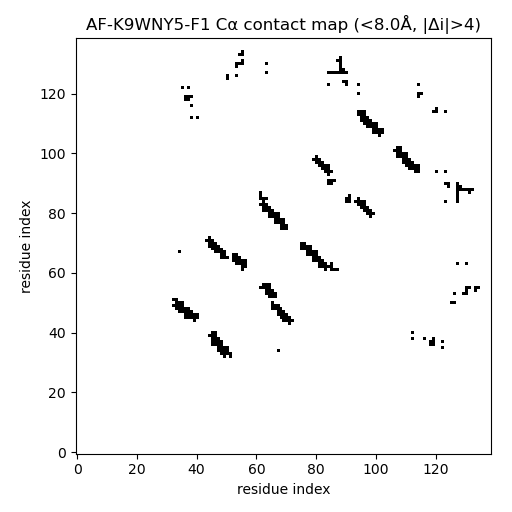7.132 -14.141 -6.728 1.00 76.12 93 SER A C 1
ATOM 724 O O . SER A 1 93 ? 6.174 -14.907 -6.657 1.00 76.12 93 SER A O 1
ATOM 726 N N . ARG A 1 94 ? 7.552 -13.430 -5.675 1.00 76.69 94 ARG A N 1
ATOM 727 C CA . ARG A 1 94 ? 6.912 -13.415 -4.349 1.00 76.69 94 ARG A CA 1
ATOM 728 C C . ARG A 1 94 ? 6.795 -11.974 -3.851 1.00 76.69 94 ARG A C 1
ATOM 730 O O . ARG A 1 94 ? 7.651 -11.520 -3.095 1.00 76.69 94 ARG A O 1
ATOM 737 N N . PRO A 1 95 ? 5.807 -11.218 -4.350 1.00 77.62 95 PRO A N 1
ATOM 738 C CA . PRO A 1 95 ? 5.707 -9.805 -4.047 1.00 77.62 95 PRO A CA 1
ATOM 739 C C . PRO A 1 95 ? 5.121 -9.606 -2.641 1.00 77.62 95 PRO A C 1
ATOM 741 O O . PRO A 1 95 ? 4.107 -10.210 -2.289 1.00 77.62 95 PRO A O 1
ATOM 744 N N . VAL A 1 96 ? 5.763 -8.753 -1.844 1.00 76.50 96 VAL A N 1
ATOM 745 C CA . VAL A 1 96 ? 5.341 -8.411 -0.477 1.00 76.50 96 VAL A CA 1
ATOM 746 C C . VAL A 1 96 ? 5.370 -6.898 -0.268 1.00 76.50 96 VAL A C 1
ATOM 748 O O . VAL A 1 96 ? 6.168 -6.177 -0.884 1.00 76.50 96 VAL A O 1
ATOM 751 N N . TRP A 1 97 ? 4.491 -6.407 0.599 1.00 76.88 97 TRP A N 1
ATOM 752 C CA . TRP A 1 97 ? 4.581 -5.047 1.120 1.00 76.88 97 TRP A CA 1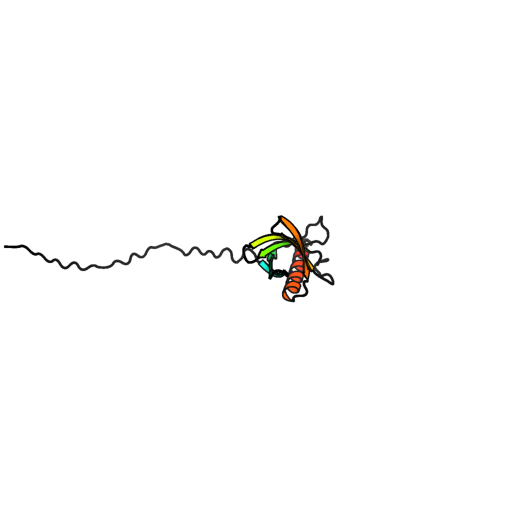
ATOM 753 C C . TRP A 1 97 ? 5.443 -5.047 2.373 1.00 76.88 97 TRP A C 1
ATOM 755 O O . TRP A 1 97 ? 5.177 -5.834 3.277 1.00 76.88 97 TRP A O 1
ATOM 765 N N . ASN A 1 98 ? 6.422 -4.145 2.430 1.00 76.88 98 ASN A N 1
ATOM 766 C CA . ASN A 1 98 ? 7.199 -3.902 3.638 1.00 76.88 98 ASN A CA 1
ATOM 767 C C . ASN A 1 98 ? 6.782 -2.545 4.211 1.00 76.88 98 ASN A C 1
ATOM 769 O O . ASN A 1 98 ? 6.882 -1.508 3.553 1.00 76.88 98 ASN A O 1
ATOM 773 N N . THR A 1 99 ? 6.251 -2.553 5.425 1.00 76.06 99 THR A N 1
ATOM 774 C CA . THR A 1 99 ? 5.789 -1.346 6.122 1.00 76.06 99 THR A CA 1
ATOM 775 C C . THR A 1 99 ? 6.240 -1.388 7.572 1.00 76.06 99 THR A C 1
ATOM 777 O O . THR A 1 99 ? 6.458 -2.470 8.098 1.00 76.06 99 THR A O 1
ATOM 780 N N . GLU A 1 100 ? 6.362 -0.239 8.230 1.00 77.56 100 GLU A N 1
ATOM 781 C CA . GLU A 1 100 ? 6.780 -0.161 9.636 1.00 77.56 100 GLU A CA 1
ATOM 782 C C . GLU A 1 100 ? 5.695 0.491 10.489 1.00 77.56 100 GLU A C 1
ATOM 784 O O . GLU A 1 100 ? 5.351 1.655 10.269 1.00 77.56 100 GLU A O 1
ATOM 789 N N . ILE A 1 101 ? 5.177 -0.229 11.482 1.00 69.75 101 ILE A N 1
ATOM 790 C CA . ILE A 1 101 ? 4.181 0.293 12.420 1.00 69.75 101 ILE A CA 1
ATOM 791 C C . ILE A 1 101 ? 4.859 0.618 13.742 1.00 69.75 101 ILE A C 1
ATOM 793 O O . ILE A 1 101 ? 5.577 -0.202 14.298 1.00 69.75 101 ILE A O 1
ATOM 797 N N . GLN A 1 102 ? 4.597 1.805 14.280 1.00 71.06 102 GLN A N 1
ATOM 798 C CA . GLN A 1 102 ? 5.026 2.132 15.633 1.00 71.06 102 GLN A CA 1
ATOM 799 C C . GLN A 1 102 ? 4.046 1.523 16.641 1.00 71.06 102 GLN A C 1
ATOM 801 O O . GLN A 1 102 ? 2.848 1.822 16.601 1.00 71.06 102 GLN A O 1
ATOM 806 N N . ASN A 1 103 ? 4.539 0.662 17.528 1.00 70.19 103 ASN A N 1
ATOM 807 C CA . ASN A 1 103 ? 3.733 0.093 18.602 1.00 70.19 103 ASN A CA 1
ATOM 808 C C . ASN A 1 103 ? 3.430 1.148 19.690 1.00 70.19 103 ASN A C 1
ATOM 810 O O . ASN A 1 103 ? 3.892 2.289 19.626 1.00 70.19 103 ASN A O 1
ATOM 814 N N . LYS A 1 104 ? 2.629 0.772 20.694 1.00 69.56 104 LYS A N 1
ATOM 815 C CA . LYS A 1 104 ? 2.205 1.681 21.778 1.00 69.56 104 LYS A CA 1
ATOM 816 C C . LYS A 1 104 ? 3.372 2.226 22.611 1.00 69.56 104 LYS A C 1
ATOM 818 O O . LYS A 1 104 ? 3.244 3.302 23.181 1.00 69.56 104 LYS A O 1
ATOM 823 N N . ASP A 1 105 ? 4.498 1.521 22.619 1.00 76.75 105 ASP A N 1
ATOM 824 C CA . ASP A 1 105 ? 5.714 1.880 23.354 1.00 76.75 105 ASP A CA 1
ATOM 825 C C . ASP A 1 105 ? 6.683 2.727 22.512 1.00 76.75 105 ASP A C 1
ATOM 827 O O . ASP A 1 105 ? 7.799 3.023 22.935 1.00 76.75 105 ASP A O 1
ATOM 831 N N . GLY A 1 106 ? 6.285 3.111 21.296 1.00 71.44 106 GLY A N 1
ATOM 832 C CA . GLY A 1 106 ? 7.107 3.921 20.403 1.00 71.44 106 GLY A CA 1
ATOM 833 C C . GLY A 1 106 ? 8.121 3.130 19.569 1.00 71.44 106 GLY A C 1
ATOM 834 O O . GLY A 1 106 ? 8.869 3.744 18.807 1.00 71.44 106 GLY A O 1
ATOM 835 N N . VAL A 1 107 ? 8.139 1.796 19.653 1.00 75.56 107 VAL A N 1
ATOM 836 C CA . VAL A 1 107 ? 9.062 0.922 18.909 1.00 75.56 107 VAL A CA 1
ATOM 837 C C . VAL A 1 107 ? 8.526 0.647 17.502 1.00 75.56 107 VAL A C 1
ATOM 839 O O . VAL A 1 107 ? 7.348 0.337 17.334 1.00 75.56 107 VAL A O 1
ATOM 842 N N . LEU A 1 108 ? 9.390 0.743 16.486 1.00 75.19 108 LEU A N 1
ATOM 843 C CA . LEU A 1 108 ? 9.056 0.414 15.096 1.00 75.19 108 LEU A CA 1
ATOM 844 C C . LEU A 1 108 ? 9.058 -1.110 14.882 1.00 75.19 108 LEU A C 1
ATOM 846 O O . LEU A 1 108 ? 10.072 -1.775 15.080 1.00 75.19 108 LEU A O 1
ATOM 850 N N . GLU A 1 109 ? 7.922 -1.657 14.459 1.00 77.62 109 GLU A N 1
ATOM 851 C CA . GLU A 1 109 ? 7.701 -3.060 14.108 1.00 77.62 109 GLU A CA 1
ATOM 852 C C . GLU A 1 109 ? 7.604 -3.188 12.581 1.00 77.62 109 GLU A C 1
ATOM 854 O O . GLU A 1 109 ? 6.724 -2.593 11.953 1.00 77.62 109 GLU A O 1
ATOM 859 N N . ALA A 1 110 ? 8.501 -3.968 11.971 1.00 75.94 110 ALA A N 1
ATOM 860 C CA . ALA A 1 110 ? 8.431 -4.276 10.546 1.00 75.94 110 ALA A CA 1
ATOM 861 C C . ALA A 1 110 ? 7.293 -5.269 10.276 1.00 75.94 110 ALA A C 1
ATOM 863 O O . ALA A 1 110 ? 7.253 -6.361 10.841 1.00 75.94 110 ALA A O 1
ATOM 864 N N . ILE A 1 111 ? 6.383 -4.895 9.383 1.00 75.31 111 ILE A N 1
ATOM 865 C CA . ILE A 1 111 ? 5.247 -5.706 8.963 1.00 75.31 111 ILE A CA 1
ATOM 866 C C . ILE A 1 111 ? 5.412 -6.071 7.498 1.00 75.31 111 ILE A C 1
ATOM 868 O O . ILE A 1 111 ? 5.446 -5.207 6.616 1.00 75.31 111 ILE A O 1
ATOM 872 N N . GLU A 1 112 ? 5.443 -7.378 7.262 1.00 75.25 112 GLU A N 1
ATOM 873 C CA . GLU A 1 112 ? 5.319 -7.964 5.939 1.00 75.25 112 GLU A CA 1
ATOM 874 C C . GLU A 1 112 ? 3.852 -8.314 5.682 1.00 75.25 112 GLU A C 1
ATOM 876 O O . GLU A 1 112 ? 3.256 -9.139 6.379 1.00 75.25 112 GLU A O 1
ATOM 881 N N . ILE A 1 113 ? 3.261 -7.700 4.658 1.00 74.00 113 ILE A N 1
ATOM 882 C CA . ILE A 1 113 ? 1.933 -8.087 4.180 1.00 74.00 113 ILE A CA 1
ATOM 883 C C . ILE A 1 113 ? 2.134 -8.855 2.888 1.00 74.00 113 ILE A C 1
ATOM 885 O O . ILE A 1 113 ? 2.528 -8.288 1.859 1.00 74.00 113 ILE A O 1
ATOM 889 N N . LYS A 1 114 ? 1.840 -10.156 2.944 1.00 67.88 114 LYS A N 1
ATOM 890 C CA . LYS A 1 114 ? 1.786 -10.989 1.748 1.00 67.88 114 LYS A CA 1
ATOM 891 C C . LYS A 1 114 ? 0.758 -10.405 0.791 1.00 67.88 114 LYS A C 1
ATOM 893 O O . LYS A 1 114 ? -0.366 -10.083 1.167 1.00 67.88 114 LYS A O 1
ATOM 898 N N . ALA A 1 115 ? 1.152 -10.262 -0.465 1.00 65.69 115 ALA A N 1
ATOM 899 C CA . ALA A 1 115 ? 0.263 -9.766 -1.504 1.00 65.69 115 ALA A CA 1
ATOM 900 C C . ALA A 1 115 ? -0.558 -10.883 -2.164 1.00 65.69 115 ALA A C 1
ATOM 902 O O . ALA A 1 115 ? -0.961 -10.758 -3.317 1.00 65.69 115 ALA A O 1
ATOM 903 N N . ASP A 1 116 ? -0.755 -11.998 -1.464 1.00 60.56 116 ASP A N 1
ATOM 904 C CA . ASP A 1 116 ? -1.480 -13.180 -1.932 1.00 60.56 116 ASP A CA 1
ATOM 905 C C . ASP A 1 116 ? -3.000 -12.964 -1.967 1.00 60.56 116 ASP A C 1
ATOM 907 O O . ASP A 1 116 ? -3.695 -13.594 -2.765 1.00 60.56 116 ASP A O 1
ATOM 911 N N . ALA A 1 117 ? -3.521 -12.007 -1.195 1.00 63.00 117 ALA A N 1
ATOM 912 C CA . ALA A 1 117 ? -4.891 -11.537 -1.346 1.00 63.00 117 ALA A CA 1
ATOM 913 C C . ALA A 1 117 ? -5.094 -10.882 -2.738 1.00 63.00 117 ALA A C 1
ATOM 915 O O . ALA A 1 117 ? -4.375 -9.932 -3.074 1.00 63.00 117 ALA A O 1
ATOM 916 N N . PRO A 1 118 ? -6.101 -11.291 -3.545 1.00 59.19 118 PRO A N 1
ATOM 917 C CA . PRO A 1 118 ? -6.286 -10.805 -4.922 1.00 59.19 118 PRO A CA 1
ATOM 918 C C . PRO A 1 118 ? -6.327 -9.274 -5.077 1.00 59.19 118 PRO A C 1
ATOM 920 O O . PRO A 1 118 ? -5.811 -8.728 -6.056 1.00 59.19 118 PRO A O 1
ATOM 923 N N . GLY A 1 119 ? -6.905 -8.567 -4.097 1.00 65.75 119 GLY A N 1
ATOM 924 C CA . GLY A 1 119 ? -6.934 -7.100 -4.070 1.00 65.75 119 GLY A CA 1
ATOM 925 C C . GLY A 1 119 ? -5.547 -6.473 -3.896 1.00 65.75 119 GLY A C 1
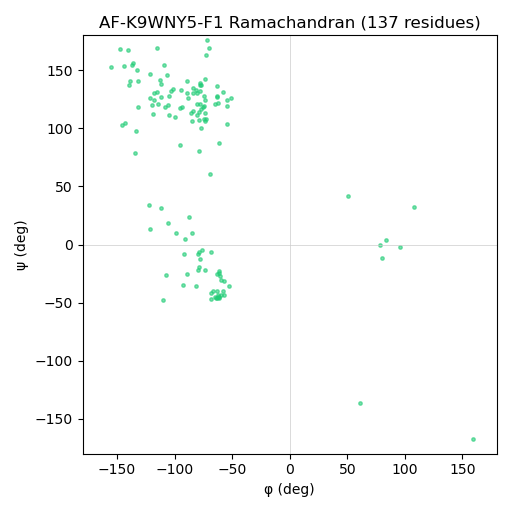ATOM 926 O O . GLY A 1 119 ? -5.205 -5.518 -4.595 1.00 65.75 119 GLY A O 1
ATOM 927 N N . SER A 1 120 ? -4.717 -7.067 -3.038 1.00 75.88 120 SER A N 1
ATOM 928 C CA . SER A 1 120 ? -3.352 -6.617 -2.754 1.00 75.88 120 SER A CA 1
ATOM 929 C C . SER A 1 120 ? -2.427 -6.820 -3.959 1.00 75.88 120 SER A C 1
ATOM 931 O O . SER A 1 120 ? -1.686 -5.911 -4.345 1.00 75.88 120 SER A O 1
ATOM 933 N N . LEU A 1 121 ? -2.548 -7.961 -4.648 1.00 79.62 121 LEU A N 1
ATOM 934 C CA . LEU A 1 121 ? -1.783 -8.243 -5.865 1.00 79.62 121 LEU A CA 1
ATOM 935 C C . LEU A 1 121 ? -2.102 -7.254 -6.995 1.00 79.62 121 LEU A C 1
ATOM 937 O O . LEU A 1 121 ? -1.202 -6.764 -7.684 1.00 79.62 121 LEU A O 1
ATOM 941 N N . ARG A 1 122 ? -3.389 -6.939 -7.196 1.00 82.06 122 ARG A N 1
ATOM 942 C CA . ARG A 1 122 ? -3.827 -5.962 -8.206 1.00 82.06 122 ARG A CA 1
ATOM 943 C C . ARG A 1 122 ? -3.289 -4.565 -7.901 1.00 82.06 122 ARG A C 1
ATOM 945 O O . ARG A 1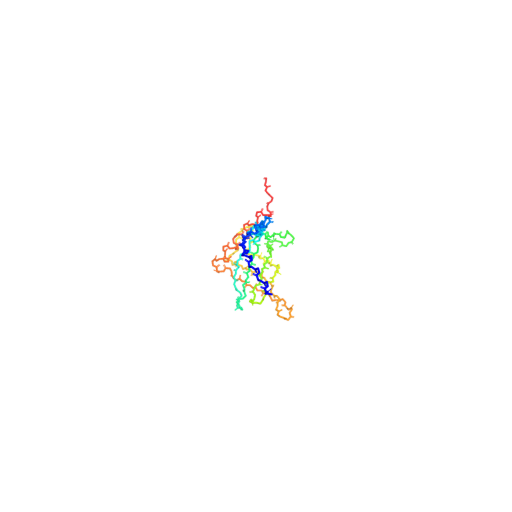 122 ? -2.862 -3.855 -8.818 1.00 82.06 122 ARG A O 1
ATOM 952 N N . LEU A 1 123 ? -3.285 -4.185 -6.625 1.00 85.44 123 LEU A N 1
ATOM 953 C CA . LEU A 1 123 ? -2.717 -2.921 -6.178 1.00 85.44 123 LEU A CA 1
ATOM 954 C C . LEU A 1 123 ? -1.212 -2.867 -6.458 1.00 85.44 123 LEU A C 1
ATOM 956 O O . LEU A 1 123 ? -0.749 -1.899 -7.057 1.00 85.44 123 LEU A O 1
ATOM 960 N N . LEU A 1 124 ? -0.466 -3.930 -6.146 1.00 84.88 124 LEU A N 1
ATOM 961 C CA . LEU A 1 124 ? 0.968 -3.995 -6.435 1.00 84.88 124 LEU A CA 1
ATOM 962 C C . LEU A 1 124 ? 1.287 -3.856 -7.922 1.00 84.88 124 LEU A C 1
ATOM 964 O O . LEU A 1 124 ? 2.181 -3.092 -8.274 1.00 84.88 124 LEU A O 1
ATOM 968 N N . ARG A 1 125 ? 0.537 -4.516 -8.815 1.00 85.00 125 ARG A N 1
ATOM 969 C CA . ARG A 1 125 ? 0.717 -4.331 -10.271 1.00 85.00 125 ARG A CA 1
ATOM 970 C C . ARG A 1 125 ? 0.553 -2.867 -10.679 1.00 85.00 125 ARG A C 1
ATOM 972 O O . ARG A 1 125 ? 1.352 -2.347 -11.455 1.00 85.00 125 ARG A O 1
ATOM 979 N N . THR A 1 126 ? -0.459 -2.203 -10.122 1.00 85.62 126 THR A N 1
ATOM 980 C CA . THR A 1 126 ? -0.728 -0.780 -10.375 1.00 85.62 126 THR A CA 1
ATOM 981 C C . THR A 1 126 ? 0.432 0.094 -9.895 1.00 85.62 126 THR A C 1
ATOM 983 O O . THR A 1 126 ? 0.886 0.978 -10.623 1.00 85.62 126 THR A O 1
ATOM 986 N N . VAL A 1 127 ? 0.947 -0.181 -8.695 1.00 85.62 127 VAL A N 1
ATOM 987 C CA . VAL A 1 127 ? 2.091 0.524 -8.104 1.00 85.62 127 VAL A CA 1
ATOM 988 C C . VAL A 1 127 ? 3.365 0.308 -8.927 1.00 85.62 127 VAL A C 1
ATOM 990 O O . VAL A 1 127 ? 4.028 1.290 -9.262 1.00 85.62 127 VAL A O 1
ATOM 993 N N . CYS A 1 128 ? 3.673 -0.926 -9.341 1.00 84.62 128 CYS A N 1
ATOM 994 C CA . CYS A 1 128 ? 4.845 -1.216 -10.171 1.00 84.62 128 CYS A CA 1
ATOM 995 C C . CYS A 1 128 ? 4.796 -0.493 -11.521 1.00 84.62 128 CYS A C 1
ATOM 997 O O . CYS A 1 128 ? 5.787 0.120 -11.922 1.00 84.62 128 CYS A O 1
ATOM 999 N N . SER A 1 129 ? 3.644 -0.515 -12.202 1.00 83.44 129 SER A N 1
ATOM 1000 C CA . SER A 1 129 ? 3.475 0.180 -13.482 1.00 83.44 129 SER A CA 1
ATOM 1001 C C . SER A 1 129 ? 3.665 1.689 -13.330 1.00 83.44 129 SER A C 1
ATOM 1003 O O . SER A 1 129 ? 4.398 2.288 -14.112 1.00 83.44 129 SER A O 1
ATOM 1005 N N . LYS A 1 130 ? 3.052 2.308 -12.311 1.00 81.62 130 LYS A N 1
ATOM 1006 C CA . LYS A 1 130 ? 3.183 3.753 -12.064 1.00 81.62 130 LYS A CA 1
ATOM 1007 C C . LYS A 1 130 ? 4.606 4.161 -11.704 1.00 81.62 130 LYS A C 1
ATOM 1009 O O . LYS A 1 130 ? 5.097 5.154 -12.237 1.00 81.62 130 LYS A O 1
ATOM 1014 N N . GLY A 1 131 ? 5.257 3.411 -10.815 1.00 77.12 131 GLY A N 1
ATOM 1015 C CA . GLY A 1 131 ? 6.639 3.677 -10.420 1.00 77.12 131 GLY A CA 1
ATOM 1016 C C . GLY A 1 131 ? 7.586 3.648 -11.619 1.00 77.12 131 GLY A C 1
ATOM 1017 O O . GLY A 1 131 ? 8.436 4.519 -11.751 1.00 77.12 131 GLY A O 1
ATOM 1018 N N . TYR A 1 132 ? 7.384 2.703 -12.541 1.00 75.94 132 TYR A N 1
ATOM 1019 C CA . TYR A 1 132 ? 8.181 2.611 -13.763 1.00 75.94 132 TYR A CA 1
ATOM 1020 C C . TYR A 1 132 ? 7.929 3.767 -14.737 1.00 75.94 132 TYR A C 1
ATOM 1022 O O . TYR A 1 132 ? 8.888 4.391 -15.185 1.00 75.94 132 TYR A O 1
ATOM 1030 N N . SER A 1 133 ? 6.666 4.113 -15.017 1.00 74.69 133 SER A N 1
ATOM 1031 C CA . SER A 1 133 ? 6.332 5.242 -15.900 1.00 74.69 133 SER A CA 1
ATOM 1032 C C . SER A 1 133 ? 6.875 6.582 -15.400 1.00 74.69 133 SER A C 1
ATOM 1034 O O . SER A 1 133 ? 7.175 7.449 -16.205 1.00 74.69 133 SER A O 1
ATOM 1036 N N . ARG A 1 134 ? 7.007 6.763 -14.080 1.00 71.06 134 ARG A N 1
ATOM 1037 C CA . ARG A 1 134 ? 7.597 7.976 -13.489 1.00 71.06 134 ARG A CA 1
ATOM 1038 C C . ARG A 1 134 ? 9.129 7.982 -13.518 1.00 71.06 134 ARG A C 1
ATOM 1040 O O . ARG A 1 134 ? 9.720 9.050 -13.419 1.00 71.06 134 ARG A O 1
ATOM 1047 N N . ALA A 1 135 ? 9.762 6.815 -13.628 1.00 66.00 135 ALA A N 1
ATOM 1048 C CA . ALA A 1 135 ? 11.218 6.680 -13.664 1.00 66.00 135 ALA A CA 1
ATOM 1049 C C . ALA A 1 135 ? 11.806 6.771 -15.078 1.00 66.00 135 ALA A C 1
ATOM 1051 O O . ALA A 1 135 ? 12.976 7.117 -15.231 1.00 66.00 135 ALA A O 1
ATOM 1052 N N . VAL A 1 136 ? 11.025 6.440 -16.108 1.00 63.75 136 VAL A N 1
ATOM 1053 C CA . VAL A 1 136 ? 11.451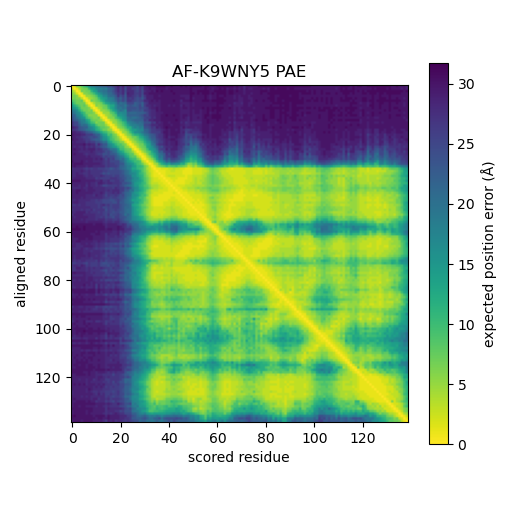 6.538 -17.507 1.00 63.75 136 VAL A CA 1
ATOM 1054 C C . VAL A 1 136 ? 10.972 7.878 -18.072 1.00 63.75 136 VAL A C 1
ATOM 1056 O O . VAL A 1 136 ? 9.761 8.084 -18.134 1.00 63.75 136 VAL A O 1
ATOM 1059 N N . PRO A 1 137 ? 11.867 8.790 -18.491 1.00 56.56 137 PRO A N 1
ATOM 1060 C CA . PRO A 1 137 ? 11.445 10.019 -19.148 1.00 56.56 137 PRO A CA 1
ATOM 1061 C C . PRO A 1 137 ? 10.741 9.674 -20.464 1.00 56.56 137 PRO A C 1
ATOM 1063 O O . PRO A 1 137 ? 11.268 8.910 -21.279 1.00 56.56 137 PRO A O 1
ATOM 1066 N N . SER A 1 138 ? 9.536 10.213 -20.649 1.00 55.22 138 SER A N 1
ATOM 1067 C CA . SER A 1 138 ? 8.815 10.153 -21.920 1.00 55.22 138 SER A CA 1
ATOM 1068 C C . SER A 1 138 ? 9.715 10.720 -23.020 1.00 55.22 138 SER A C 1
ATOM 1070 O O . SER A 1 138 ? 10.233 11.825 -22.863 1.00 55.22 138 SER A O 1
ATOM 1072 N N . LYS A 1 139 ? 9.949 9.931 -24.074 1.00 46.69 139 LYS A N 1
ATOM 1073 C CA . LYS A 1 139 ? 10.675 10.370 -25.273 1.00 46.69 139 LYS A CA 1
ATOM 1074 C C . LYS A 1 139 ? 9.954 11.508 -25.981 1.00 46.69 139 LYS A C 1
ATOM 1076 O O . LYS A 1 139 ? 8.703 11.477 -25.980 1.00 46.69 139 LYS A O 1
#

Sequence (139 aa):
MRLVTTLTTALTLFAIALPGMSPVFAQESELSERWLTMGKTQKGDILSLNVNSVQTKPQAGNWLWFAYRITDGVETRERIGFTGACRRGQLVSRPVWNTEIQNKDGVLEAIEIKADAPGSLRLLRTVCSKGYSRAVPSK

Nearest PDB structures (foldseek):
  2ooj-assembly1_B  TM=3.331E-01  e=7.780E+00  Shewanella oneidensis MR-1

Mean predicted aligned error: 14.12 Å

pLDDT: mean 71.74, std 14.92, range [41.44, 91.31]